Protein AF-A0A6J6X4W4-F1 (afdb_monomer_lite)

Radius of gyration: 14.03 Å; chains: 1; bounding box: 28×36×34 Å

pLDDT: mean 93.49, std 5.65, range [65.25, 97.88]

Sequence (66 aa):
MPKSFDLLTKLRAAGVAATISGAGPSLLVLHTGNKSERDEIVRVAGAGFTPHDLEISATGAELTSA

Foldseek 3Di:
DVLQVVLQVVCVVVVWQKDADDVDPDIDTDDPDDPVVVVVSDVSSPPVDDDDDDDDPPDDDDDDDD

Secondary structure (DSSP, 8-state):
-HHHHHHHHHHHHTT-EEEE-TTSS-EEEE----HHHHHHHHHHH-TTS--------SS---PPP-

InterPro domains:
  IPR036554 GHMP kinase, C-terminal domain superfamily [G3DSA:3.30.70.890] (1-60)
  IPR036554 GHMP kinase, C-terminal domain superfamily [SSF55060] (2-38)

Structure (mmCIF, N/CA/C/O backbone):
data_AF-A0A6J6X4W4-F1
#
_entry.id   AF-A0A6J6X4W4-F1
#
loop_
_atom_site.group_PDB
_atom_site.id
_atom_site.type_symbol
_atom_site.label_atom_id
_atom_site.label_alt_id
_atom_site.label_comp_id
_atom_site.label_asym_id
_atom_site.label_entity_id
_atom_site.label_seq_id
_atom_site.pdbx_PDB_ins_code
_atom_site.Cartn_x
_atom_site.Cartn_y
_atom_site.Cartn_z
_atom_site.occupancy
_atom_site.B_iso_or_equiv
_atom_site.auth_seq_id
_atom_site.auth_comp_id
_atom_site.auth_asym_id
_atom_site.auth_atom_id
_atom_site.pdbx_PDB_model_num
ATOM 1 N N . MET A 1 1 ? 14.132 -6.135 -0.080 1.00 65.25 1 MET A N 1
ATOM 2 C CA . MET A 1 1 ? 12.795 -6.351 0.520 1.00 65.25 1 MET A CA 1
ATOM 3 C C . MET A 1 1 ? 11.953 -7.243 -0.392 1.00 65.25 1 MET A C 1
ATOM 5 O O . MET A 1 1 ? 11.224 -6.716 -1.224 1.00 65.25 1 MET A O 1
ATOM 9 N N . PRO A 1 2 ? 12.047 -8.575 -0.279 1.00 89.12 2 PRO A N 1
ATOM 10 C CA . PRO A 1 2 ? 11.277 -9.468 -1.150 1.00 89.12 2 PRO A CA 1
ATOM 11 C C . PRO A 1 2 ? 9.761 -9.300 -0.963 1.00 89.12 2 PRO A C 1
ATOM 13 O O . PRO A 1 2 ? 9.050 -9.020 -1.917 1.00 89.12 2 PRO A O 1
ATOM 16 N N . LYS A 1 3 ? 9.284 -9.290 0.292 1.00 94.38 3 LYS A N 1
ATOM 17 C CA . LYS A 1 3 ? 7.846 -9.256 0.620 1.00 94.38 3 LYS A CA 1
ATOM 18 C C . LYS A 1 3 ? 7.085 -8.056 0.037 1.00 94.38 3 LYS A C 1
ATOM 20 O O . LYS A 1 3 ? 6.012 -8.241 -0.528 1.00 94.38 3 LYS A O 1
ATOM 25 N N . SER A 1 4 ? 7.619 -6.836 0.162 1.00 96.31 4 SER A N 1
ATOM 26 C CA . SER A 1 4 ? 6.961 -5.639 -0.389 1.00 96.31 4 SER A CA 1
ATOM 27 C C . SER A 1 4 ? 6.945 -5.652 -1.917 1.00 96.31 4 SER A C 1
ATOM 29 O O . SER A 1 4 ? 5.970 -5.216 -2.518 1.00 96.31 4 SER A O 1
ATOM 31 N N . PHE A 1 5 ? 7.997 -6.177 -2.552 1.00 96.81 5 PHE A N 1
ATOM 32 C CA . PHE A 1 5 ? 8.063 -6.292 -4.008 1.00 96.81 5 PHE A CA 1
ATOM 33 C C . PHE A 1 5 ? 7.126 -7.386 -4.546 1.00 96.81 5 PHE A C 1
ATOM 35 O O . PHE A 1 5 ? 6.462 -7.186 -5.564 1.00 96.81 5 PHE A O 1
ATOM 42 N N . ASP A 1 6 ? 6.994 -8.504 -3.829 1.00 96.81 6 ASP A N 1
ATOM 43 C CA . ASP A 1 6 ? 6.038 -9.565 -4.157 1.00 96.81 6 ASP A CA 1
ATOM 44 C C . ASP A 1 6 ? 4.598 -9.045 -4.081 1.00 96.81 6 ASP A C 1
ATOM 46 O O . ASP A 1 6 ? 3.799 -9.275 -4.990 1.00 96.81 6 ASP A O 1
ATOM 50 N N . LEU A 1 7 ? 4.264 -8.302 -3.019 1.00 97.06 7 LEU A N 1
ATOM 51 C CA . LEU A 1 7 ? 2.946 -7.686 -2.881 1.00 97.06 7 LEU A CA 1
ATOM 52 C C . LEU A 1 7 ? 2.707 -6.614 -3.954 1.00 97.06 7 LEU A C 1
ATOM 54 O O . LEU A 1 7 ? 1.642 -6.605 -4.566 1.00 97.06 7 LEU A O 1
ATOM 58 N N . LEU A 1 8 ? 3.701 -5.767 -4.244 1.00 97.62 8 LEU A N 1
ATOM 59 C CA . LEU A 1 8 ? 3.628 -4.783 -5.329 1.00 97.62 8 LEU A CA 1
ATOM 60 C C . LEU A 1 8 ? 3.275 -5.450 -6.661 1.00 97.62 8 LEU A C 1
ATOM 62 O O . LEU A 1 8 ? 2.395 -4.982 -7.380 1.00 97.62 8 LEU A O 1
ATOM 66 N N . THR A 1 9 ? 3.967 -6.545 -6.975 1.00 97.69 9 THR A N 1
ATOM 67 C CA . THR A 1 9 ? 3.777 -7.297 -8.217 1.00 97.69 9 THR A CA 1
ATOM 68 C C . THR A 1 9 ? 2.367 -7.879 -8.290 1.00 97.69 9 THR A C 1
ATOM 70 O O . THR A 1 9 ? 1.704 -7.737 -9.314 1.00 97.69 9 THR A O 1
ATOM 73 N N . LYS A 1 10 ? 1.866 -8.459 -7.190 1.00 96.88 10 LYS A N 1
ATOM 74 C CA . LYS A 1 10 ? 0.494 -8.990 -7.105 1.00 96.88 10 LYS A CA 1
ATOM 75 C C . LYS A 1 10 ? -0.567 -7.906 -7.295 1.00 96.88 10 LYS A C 1
ATOM 77 O O . LYS A 1 10 ? -1.489 -8.100 -8.079 1.00 96.88 10 LYS A O 1
ATOM 82 N N . LEU A 1 11 ? -0.427 -6.768 -6.613 1.00 96.81 11 LEU A N 1
ATOM 83 C CA . LEU A 1 11 ? -1.378 -5.657 -6.714 1.00 96.81 11 LEU A CA 1
ATOM 84 C C . 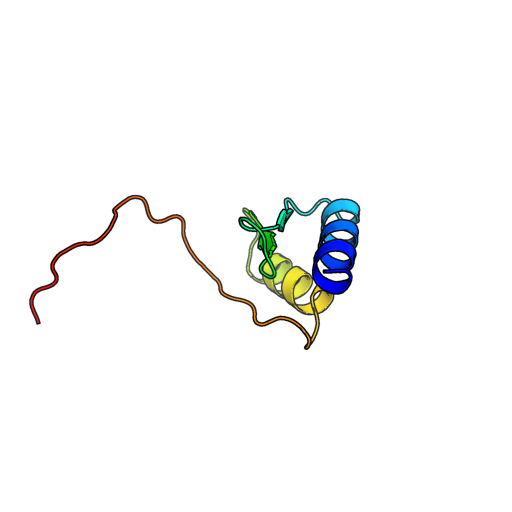LEU A 1 11 ? -1.409 -5.080 -8.134 1.00 96.81 11 LEU A C 1
ATOM 86 O O . LEU A 1 11 ? -2.481 -4.927 -8.713 1.00 96.81 11 LEU A O 1
ATOM 90 N N . ARG A 1 12 ? -0.239 -4.842 -8.741 1.00 97.44 12 ARG A N 1
ATOM 91 C CA . ARG A 1 12 ? -0.159 -4.338 -10.120 1.00 97.44 12 ARG A CA 1
ATOM 92 C C . ARG A 1 12 ? -0.715 -5.328 -11.143 1.00 97.44 12 ARG A C 1
ATOM 94 O O . ARG A 1 12 ? -1.371 -4.900 -12.085 1.00 97.44 12 ARG A O 1
ATOM 101 N N . ALA A 1 13 ? -0.510 -6.632 -10.946 1.00 97.06 13 ALA A N 1
ATOM 102 C CA . ALA A 1 13 ? -1.110 -7.662 -11.797 1.00 97.06 13 ALA A CA 1
ATOM 103 C C . ALA A 1 13 ? -2.649 -7.680 -11.715 1.00 97.06 13 ALA A C 1
ATOM 105 O O . ALA A 1 13 ? -3.304 -8.028 -12.693 1.00 97.06 13 ALA A O 1
ATOM 106 N N . ALA A 1 14 ? -3.223 -7.262 -10.583 1.00 94.12 14 ALA A N 1
ATOM 107 C CA . ALA A 1 14 ? -4.664 -7.093 -10.395 1.00 94.12 14 ALA A CA 1
ATOM 108 C C . ALA A 1 14 ? -5.200 -5.730 -10.890 1.00 94.12 14 ALA A C 1
ATOM 110 O O . ALA A 1 14 ? -6.368 -5.423 -10.678 1.00 94.12 14 ALA A O 1
ATOM 111 N N . GLY A 1 15 ? -4.366 -4.899 -11.528 1.00 93.69 15 GLY A N 1
ATOM 112 C CA . GLY A 1 15 ? -4.758 -3.573 -12.019 1.00 93.69 15 GLY A CA 1
ATOM 113 C C . GLY A 1 15 ? -4.783 -2.475 -10.949 1.00 93.69 15 GLY A C 1
ATOM 114 O O . GLY A 1 15 ? -5.198 -1.356 -11.236 1.00 93.69 15 GLY A O 1
ATOM 115 N N . VAL A 1 16 ? -4.311 -2.759 -9.732 1.00 95.75 16 VAL A N 1
ATOM 116 C CA . VAL A 1 16 ? -4.270 -1.784 -8.635 1.00 95.75 16 VAL A CA 1
ATOM 117 C C . VAL A 1 16 ? -3.047 -0.873 -8.781 1.00 95.75 16 VAL A C 1
ATOM 119 O O . VAL A 1 16 ? -1.907 -1.339 -8.898 1.00 95.75 16 VAL A O 1
ATOM 122 N N . ALA A 1 17 ? -3.265 0.444 -8.726 1.00 96.81 17 ALA A N 1
ATOM 123 C CA . ALA A 1 17 ? -2.204 1.446 -8.798 1.00 96.81 17 ALA A CA 1
ATOM 124 C C . ALA A 1 17 ? -1.394 1.497 -7.488 1.00 96.81 17 ALA A C 1
ATOM 126 O O . ALA A 1 17 ? -1.686 2.263 -6.572 1.00 96.81 17 ALA A O 1
ATOM 127 N N . ALA A 1 18 ? -0.356 0.663 -7.408 1.00 97.62 18 ALA A N 1
ATOM 128 C CA . ALA A 1 18 ? 0.527 0.541 -6.249 1.00 97.62 18 ALA A CA 1
ATOM 129 C C . ALA A 1 18 ? 1.971 0.973 -6.559 1.00 97.62 18 ALA A C 1
ATOM 131 O O . ALA A 1 18 ? 2.455 0.806 -7.681 1.00 97.62 18 ALA A O 1
ATOM 132 N N . THR A 1 19 ? 2.698 1.463 -5.555 1.00 97.88 19 THR A N 1
ATOM 133 C CA . THR A 1 19 ? 4.150 1.704 -5.587 1.00 97.88 19 THR A CA 1
ATOM 134 C C . THR A 1 19 ? 4.794 1.380 -4.240 1.00 97.88 19 THR A C 1
ATOM 136 O O . THR A 1 19 ? 4.120 1.351 -3.214 1.00 97.88 19 THR A O 1
ATOM 139 N N . ILE A 1 20 ? 6.111 1.165 -4.224 1.00 97.81 20 ILE A N 1
ATOM 140 C CA . ILE A 1 20 ? 6.882 1.267 -2.980 1.00 97.81 20 ILE A CA 1
ATOM 141 C C . ILE A 1 20 ? 6.940 2.747 -2.586 1.00 97.81 20 ILE A C 1
ATOM 143 O O . ILE A 1 20 ? 7.217 3.599 -3.432 1.00 97.81 20 ILE A O 1
ATOM 147 N N . SER A 1 21 ? 6.659 3.049 -1.320 1.00 97.06 21 SER A N 1
ATOM 148 C CA . SER A 1 21 ? 6.786 4.400 -0.771 1.00 97.06 21 SER A CA 1
ATOM 149 C C . SER A 1 21 ? 8.243 4.663 -0.379 1.00 97.06 21 SER A C 1
ATOM 151 O O . SER A 1 21 ? 8.775 4.014 0.525 1.00 97.06 21 SER A O 1
ATOM 153 N N . GLY A 1 22 ? 8.910 5.585 -1.081 1.00 96.38 22 GLY A N 1
ATOM 154 C CA . GLY A 1 22 ? 10.326 5.900 -0.868 1.00 96.38 22 GLY A CA 1
ATOM 155 C C . GLY A 1 22 ? 11.234 4.680 -1.068 1.00 96.38 22 GLY A C 1
ATOM 156 O O . GLY A 1 22 ? 11.160 4.002 -2.090 1.00 96.38 22 GLY A O 1
ATOM 157 N N . ALA A 1 23 ? 12.074 4.381 -0.073 1.00 95.31 23 ALA A N 1
ATOM 158 C CA . ALA A 1 23 ? 12.910 3.173 -0.048 1.00 95.31 23 ALA A CA 1
ATOM 159 C C . ALA A 1 23 ? 12.180 1.928 0.513 1.00 95.31 23 ALA A C 1
ATOM 161 O O . ALA A 1 23 ? 12.752 0.836 0.542 1.00 95.31 23 ALA A O 1
ATOM 162 N N . GLY A 1 24 ? 10.919 2.080 0.940 1.00 94.56 24 GLY A N 1
ATOM 163 C CA . GLY A 1 24 ? 10.116 1.068 1.626 1.00 94.56 24 GLY A CA 1
ATOM 164 C C . GLY A 1 24 ? 10.426 0.924 3.123 1.00 94.56 24 GLY A C 1
ATOM 165 O O . GLY A 1 24 ? 11.202 1.707 3.671 1.00 94.56 24 GLY A O 1
ATOM 166 N N . PRO A 1 25 ? 9.793 -0.047 3.816 1.00 96.06 25 PRO A N 1
ATOM 167 C CA . PRO A 1 25 ? 9.062 -1.208 3.283 1.00 96.06 25 PRO A CA 1
ATOM 168 C C . PRO A 1 25 ? 7.594 -0.978 2.916 1.00 96.06 25 PRO A C 1
ATOM 170 O O . PRO A 1 25 ? 6.957 -1.899 2.397 1.00 96.06 25 PRO A O 1
ATOM 173 N N . SER A 1 26 ? 7.065 0.217 3.167 1.00 97.00 26 SER A N 1
ATOM 174 C CA . SER A 1 26 ? 5.664 0.546 2.913 1.00 97.00 26 SER A CA 1
ATOM 175 C C . SER A 1 26 ? 5.321 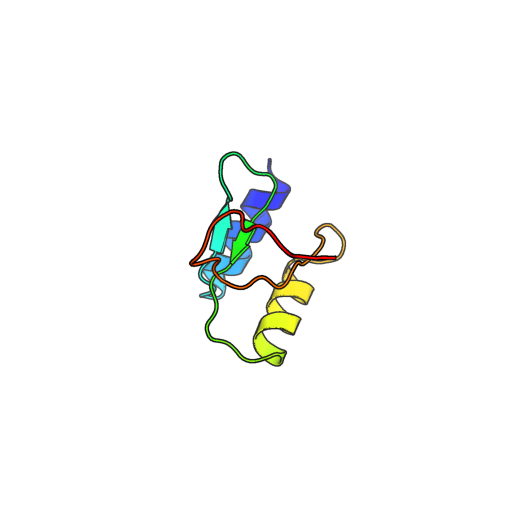0.538 1.424 1.00 97.00 26 SER A C 1
ATOM 177 O O . SER A 1 26 ? 6.122 0.952 0.581 1.00 97.00 26 SER A O 1
ATOM 179 N N . LEU A 1 27 ? 4.096 0.115 1.112 1.00 97.44 27 LEU A N 1
ATOM 180 C CA . LEU A 1 27 ? 3.474 0.350 -0.185 1.00 97.44 27 LEU A CA 1
ATOM 181 C C . LEU A 1 27 ? 2.483 1.503 -0.077 1.00 97.44 27 LEU A C 1
ATOM 183 O O . LEU A 1 27 ? 1.774 1.619 0.919 1.00 97.44 27 LEU A O 1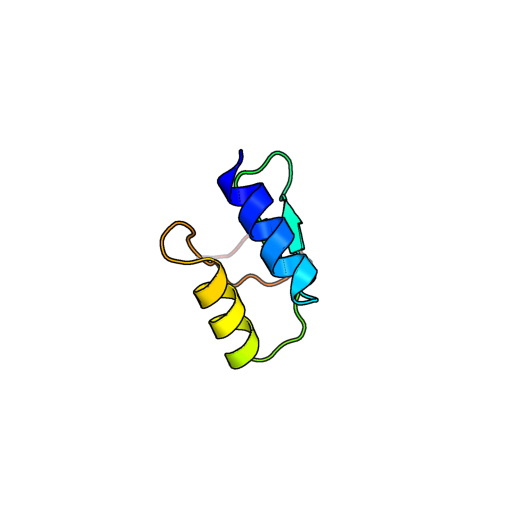
ATOM 187 N N . LEU A 1 28 ? 2.426 2.319 -1.123 1.00 97.75 28 LEU A N 1
ATOM 188 C CA . LEU A 1 28 ? 1.364 3.288 -1.343 1.00 97.75 28 LEU A CA 1
ATOM 189 C C . LEU A 1 28 ? 0.458 2.750 -2.449 1.00 97.75 28 LEU A C 1
ATOM 191 O O . LEU A 1 28 ? 0.947 2.384 -3.519 1.00 97.75 28 LEU A O 1
ATOM 195 N N . VAL A 1 29 ? -0.844 2.714 -2.185 1.00 97.44 29 VAL A N 1
ATOM 196 C CA . VAL A 1 29 ? -1.879 2.382 -3.166 1.00 97.44 29 VAL A CA 1
ATOM 197 C C . VAL A 1 29 ? -2.766 3.604 -3.345 1.00 97.44 29 VAL A C 1
ATOM 199 O O . VAL A 1 29 ? -3.265 4.143 -2.363 1.00 97.44 2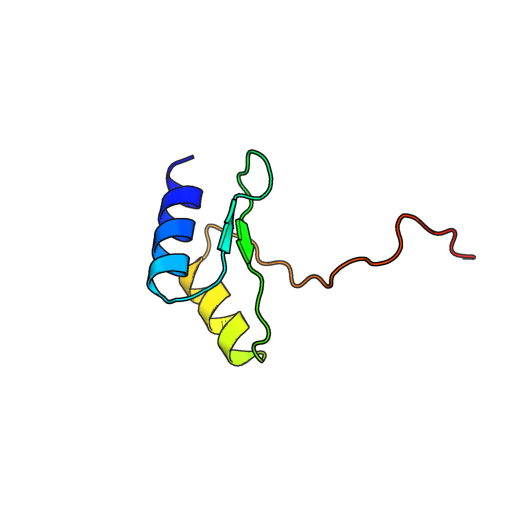9 VAL A O 1
ATOM 202 N N . LEU A 1 30 ? -2.955 4.034 -4.590 1.00 96.06 30 LEU A N 1
ATOM 203 C CA . LEU A 1 30 ? -3.926 5.065 -4.941 1.00 96.06 30 LEU A CA 1
ATOM 204 C C . LEU A 1 30 ? -5.154 4.371 -5.522 1.00 96.06 30 LEU A C 1
ATOM 206 O O . LEU A 1 30 ? -5.045 3.658 -6.517 1.00 96.06 30 LEU A O 1
ATOM 210 N N . HIS A 1 31 ? -6.315 4.575 -4.911 1.00 93.31 31 HIS A N 1
ATOM 211 C CA . HIS A 1 31 ? -7.579 4.054 -5.418 1.00 93.31 31 HIS A CA 1
ATOM 212 C C . HIS A 1 31 ? -8.649 5.144 -5.381 1.00 93.31 31 HIS A C 1
ATOM 214 O O . HIS A 1 31 ? -8.642 6.013 -4.514 1.00 93.31 31 HIS A O 1
ATOM 220 N N . THR A 1 32 ? -9.592 5.077 -6.317 1.00 90.31 32 THR A N 1
ATOM 221 C CA . THR A 1 32 ? -10.852 5.844 -6.281 1.00 90.31 32 THR A CA 1
ATOM 222 C C . THR A 1 32 ? -12.024 4.968 -5.824 1.00 90.31 32 THR A C 1
ATOM 224 O O . THR A 1 32 ? -13.182 5.370 -5.906 1.00 90.31 32 THR A O 1
ATOM 227 N N . GLY A 1 33 ? -11.710 3.740 -5.401 1.00 79.69 33 GLY A N 1
ATOM 228 C CA . GLY A 1 33 ? -12.644 2.694 -5.022 1.00 79.69 33 GLY A CA 1
ATOM 229 C C . GLY A 1 33 ? -13.452 2.955 -3.764 1.00 79.69 33 GLY A C 1
ATOM 230 O O . GLY A 1 33 ? -13.062 3.727 -2.890 1.00 79.69 33 GLY A O 1
ATOM 231 N N . ASN A 1 34 ? -14.560 2.226 -3.649 1.00 87.38 34 ASN A N 1
ATOM 232 C CA 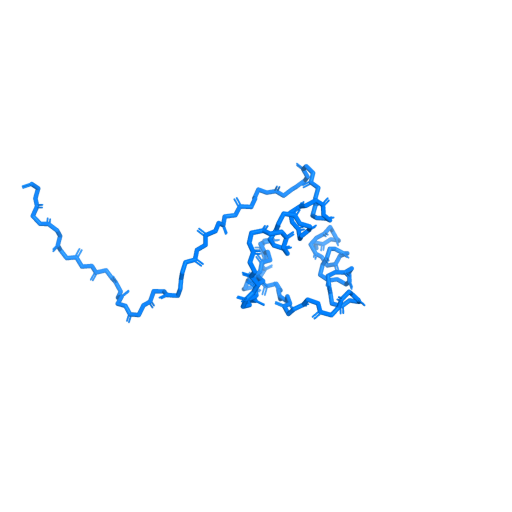. ASN A 1 34 ? -15.367 2.169 -2.435 1.00 87.38 34 ASN A CA 1
ATOM 233 C C . ASN A 1 34 ? -14.753 1.205 -1.395 1.00 87.38 34 ASN A C 1
ATOM 235 O O . ASN A 1 34 ? -13.745 0.541 -1.640 1.00 87.38 34 ASN A O 1
ATOM 239 N N . LYS A 1 35 ? -15.394 1.090 -0.224 1.00 89.62 35 LYS A N 1
ATOM 240 C CA . LYS A 1 35 ? -14.927 0.236 0.879 1.00 89.62 35 LYS A CA 1
ATOM 241 C C . LYS A 1 35 ? -14.646 -1.220 0.470 1.00 89.62 35 LYS A C 1
ATOM 243 O O . LYS A 1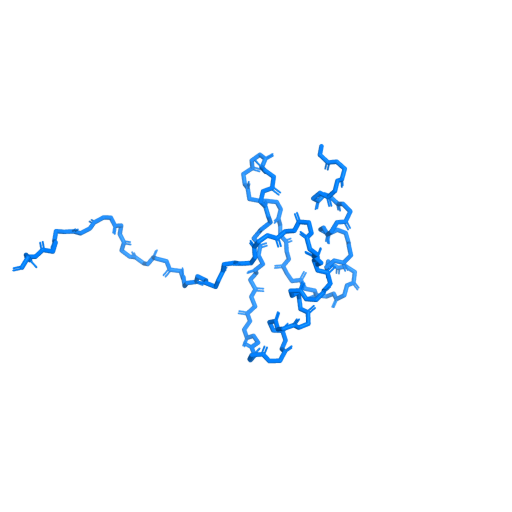 35 ? -13.698 -1.799 0.985 1.00 89.62 35 LYS A O 1
ATOM 248 N N . SER A 1 36 ? -15.413 -1.787 -0.464 1.00 92.56 36 SER A N 1
ATOM 249 C CA . SER A 1 36 ? -15.225 -3.171 -0.918 1.00 92.56 36 SER A CA 1
ATOM 250 C C . SER A 1 36 ? -13.899 -3.370 -1.653 1.00 92.56 36 SER A C 1
ATOM 252 O O . SER A 1 36 ? -13.237 -4.381 -1.442 1.00 92.56 36 SER A O 1
ATOM 254 N N . GLU A 1 37 ? -13.501 -2.415 -2.499 1.00 91.25 37 GLU A N 1
ATOM 255 C CA . GLU A 1 37 ? -12.214 -2.467 -3.206 1.00 91.25 37 GLU A CA 1
ATOM 256 C C . GLU A 1 37 ? -11.054 -2.356 -2.212 1.00 91.25 37 GLU A C 1
ATOM 258 O O . GLU A 1 37 ? -10.110 -3.147 -2.249 1.00 91.25 37 GLU A O 1
ATOM 263 N N . ARG A 1 38 ? -11.174 -1.432 -1.249 1.00 93.44 38 ARG A N 1
ATOM 264 C CA . ARG A 1 38 ? -10.225 -1.319 -0.139 1.00 93.44 38 ARG A CA 1
ATOM 265 C C . ARG A 1 38 ? -10.095 -2.641 0.622 1.00 93.44 38 ARG A C 1
ATOM 267 O O . ARG A 1 38 ? -8.978 -3.065 0.908 1.00 93.44 38 ARG A O 1
ATOM 274 N N . ASP A 1 39 ? -11.209 -3.288 0.966 1.00 95.12 39 ASP A N 1
ATOM 275 C CA . ASP A 1 39 ? -11.195 -4.497 1.800 1.00 95.12 39 ASP A CA 1
ATOM 276 C C . ASP A 1 39 ? -10.518 -5.658 1.052 1.00 95.12 39 ASP A C 1
ATOM 278 O O . ASP A 1 39 ? -9.785 -6.454 1.646 1.00 95.12 39 ASP A O 1
ATOM 282 N N . GLU A 1 40 ? -10.677 -5.714 -0.272 1.00 94.38 40 GLU A N 1
ATOM 283 C CA . GLU A 1 40 ? -9.969 -6.664 -1.123 1.00 94.38 40 GLU A CA 1
ATOM 284 C C . GLU A 1 40 ? -8.457 -6.398 -1.187 1.00 94.38 40 GLU A C 1
ATOM 286 O O . GLU A 1 40 ? -7.674 -7.338 -1.027 1.00 94.38 40 GLU A O 1
ATOM 291 N N . ILE A 1 41 ? -8.027 -5.141 -1.339 1.00 94.88 41 ILE A N 1
ATOM 292 C CA . ILE A 1 41 ? -6.602 -4.766 -1.313 1.00 94.88 41 ILE A CA 1
ATOM 293 C C . ILE A 1 41 ? -5.957 -5.197 0.012 1.00 94.88 41 ILE A C 1
ATOM 295 O O . ILE A 1 41 ? -4.894 -5.826 0.017 1.00 94.88 41 ILE A O 1
ATOM 299 N N . VAL A 1 42 ? -6.621 -4.919 1.140 1.00 95.31 42 VAL A N 1
ATOM 300 C CA . VAL A 1 42 ? -6.154 -5.315 2.478 1.00 95.31 42 VAL A CA 1
ATOM 301 C C . VAL A 1 42 ? -6.073 -6.837 2.607 1.00 95.31 42 VAL A C 1
ATOM 303 O O . VAL A 1 42 ? -5.078 -7.372 3.104 1.00 95.31 42 VAL A O 1
ATOM 306 N N . ARG A 1 43 ? -7.083 -7.556 2.109 1.00 94.94 43 ARG A N 1
ATOM 307 C CA . ARG A 1 43 ? -7.104 -9.023 2.101 1.00 94.94 43 ARG A CA 1
ATOM 308 C C . ARG A 1 43 ? -5.936 -9.608 1.303 1.00 94.94 43 ARG A C 1
ATOM 310 O O . ARG A 1 43 ? -5.335 -10.583 1.750 1.00 94.94 43 ARG A O 1
ATOM 317 N N . VAL A 1 44 ? -5.599 -9.028 0.148 1.00 94.50 44 VAL A N 1
ATOM 318 C CA . VAL A 1 44 ? -4.462 -9.457 -0.689 1.00 94.50 44 VAL A CA 1
ATOM 319 C C . VAL A 1 44 ? -3.120 -9.185 -0.005 1.00 94.50 44 VAL A C 1
ATOM 321 O O . VAL A 1 44 ? -2.204 -10.003 -0.121 1.00 94.50 44 VAL A O 1
ATOM 324 N N . ALA A 1 45 ? -2.997 -8.072 0.725 1.00 93.19 45 ALA A N 1
ATOM 325 C CA . ALA A 1 45 ? -1.796 -7.754 1.494 1.00 93.19 45 ALA A CA 1
ATOM 326 C C . ALA A 1 45 ? -1.532 -8.775 2.615 1.00 93.19 45 ALA A C 1
ATOM 328 O O . ALA A 1 45 ? -0.389 -9.193 2.826 1.00 93.19 45 ALA A O 1
ATOM 329 N N . GLY A 1 46 ? -2.595 -9.229 3.284 1.00 92.50 46 GLY A N 1
ATOM 330 C CA . GLY A 1 46 ? -2.534 -10.235 4.341 1.00 92.50 46 GLY A CA 1
ATOM 331 C C . GLY A 1 46 ? -1.899 -9.725 5.642 1.00 92.50 46 GLY A C 1
ATOM 332 O O . GLY A 1 46 ? -1.478 -8.578 5.758 1.00 92.50 46 GLY A O 1
ATOM 333 N N . ALA A 1 47 ? -1.794 -10.607 6.642 1.00 91.88 47 ALA A N 1
ATOM 334 C CA . ALA A 1 47 ? -1.398 -10.251 8.014 1.00 91.88 47 ALA A CA 1
ATOM 335 C C . ALA A 1 47 ? 0.044 -9.716 8.175 1.00 91.88 47 ALA A C 1
ATOM 337 O O . ALA A 1 47 ? 0.428 -9.294 9.261 1.00 91.88 47 ALA A O 1
ATOM 338 N N . GLY A 1 48 ? 0.861 -9.752 7.117 1.00 92.88 48 GLY A N 1
ATOM 339 C CA . GLY A 1 48 ? 2.223 -9.211 7.127 1.00 92.88 48 GLY A CA 1
ATOM 340 C C . GLY A 1 48 ? 2.301 -7.694 6.942 1.00 92.88 48 GLY A C 1
ATOM 341 O O . GLY A 1 48 ? 3.400 -7.146 7.016 1.00 92.88 48 GLY A O 1
ATOM 342 N N . PHE A 1 49 ? 1.171 -7.032 6.681 1.00 95.88 49 PHE A N 1
ATOM 343 C CA . PHE A 1 49 ? 1.083 -5.595 6.445 1.00 95.88 49 PHE A CA 1
ATOM 344 C C . PHE A 1 49 ? -0.023 -4.973 7.299 1.00 95.88 49 PHE A C 1
ATOM 346 O O . PHE A 1 49 ? -1.092 -5.555 7.469 1.00 95.88 49 PHE A O 1
ATOM 353 N N . THR A 1 50 ? 0.228 -3.760 7.792 1.00 96.88 50 THR A N 1
ATOM 354 C CA . THR A 1 50 ? -0.764 -2.960 8.519 1.00 96.88 50 THR A CA 1
ATOM 355 C C . THR A 1 50 ? -1.351 -1.908 7.576 1.00 96.88 50 THR A C 1
ATOM 357 O O . THR A 1 50 ? -0.617 -1.003 7.161 1.00 96.88 50 THR A O 1
ATOM 360 N N . PRO A 1 51 ? -2.640 -2.000 7.212 1.00 95.69 51 PRO A N 1
ATOM 361 C CA . PRO A 1 51 ? -3.272 -1.023 6.337 1.00 95.69 51 PRO A CA 1
ATOM 362 C C . PRO A 1 51 ? -3.537 0.292 7.076 1.00 95.69 51 PRO A C 1
ATOM 364 O O . PRO A 1 51 ? -3.924 0.289 8.242 1.00 95.69 51 PRO A O 1
ATOM 367 N N . HIS A 1 52 ? -3.347 1.406 6.373 1.00 96.19 52 HIS A N 1
ATOM 368 C CA . HIS A 1 52 ? -3.695 2.744 6.843 1.00 96.19 52 HIS A CA 1
ATOM 369 C C . HIS A 1 52 ? -4.483 3.437 5.734 1.00 96.19 52 HIS A C 1
ATOM 371 O O . HIS A 1 52 ? -3.946 3.633 4.643 1.00 96.19 52 HIS A O 1
ATOM 377 N N . ASP A 1 53 ? -5.739 3.785 6.010 1.00 94.19 53 ASP A N 1
ATOM 378 C CA . ASP A 1 53 ? -6.519 4.623 5.101 1.00 94.19 53 ASP A CA 1
ATOM 379 C C . ASP A 1 53 ? -6.104 6.072 5.330 1.00 94.19 53 ASP A C 1
ATOM 381 O O . ASP A 1 53 ? -6.197 6.577 6.450 1.00 94.19 53 ASP A O 1
ATOM 385 N N . LEU A 1 54 ? -5.617 6.725 4.281 1.00 94.50 54 LEU A N 1
ATOM 386 C CA . LEU A 1 54 ? -5.127 8.094 4.335 1.00 94.50 54 LEU A CA 1
ATOM 387 C C . LEU A 1 54 ? -5.723 8.892 3.181 1.00 94.50 54 LEU A C 1
ATOM 389 O O . LEU A 1 54 ? -5.887 8.374 2.075 1.00 94.50 54 LEU A O 1
ATOM 393 N N . GLU A 1 55 ? -5.990 10.166 3.436 1.00 91.94 55 GLU A N 1
ATOM 394 C CA . GLU A 1 55 ? -6.270 11.145 2.391 1.00 91.94 55 GLU A CA 1
ATOM 395 C C . GLU A 1 55 ? -4.972 11.818 1.922 1.00 91.94 55 GLU A C 1
ATOM 397 O O . GLU A 1 55 ? -3.918 11.718 2.559 1.00 91.94 55 GLU A O 1
ATOM 402 N N . ILE A 1 56 ? -5.042 12.524 0.794 1.00 92.62 56 ILE A N 1
ATOM 403 C CA . ILE A 1 56 ? -3.933 13.359 0.336 1.00 92.62 56 ILE A CA 1
ATOM 404 C C . ILE A 1 56 ? -3.933 14.654 1.150 1.00 92.62 56 ILE A C 1
ATOM 406 O O . ILE A 1 56 ? -4.841 15.472 1.026 1.00 92.62 56 ILE A O 1
ATOM 410 N N . SER A 1 57 ? -2.890 14.855 1.956 1.00 94.00 57 SER A N 1
ATOM 411 C CA . SER A 1 57 ? -2.695 16.104 2.698 1.00 94.00 57 SER A CA 1
ATOM 412 C C . SER A 1 57 ? -2.396 17.244 1.725 1.00 94.00 57 SER A C 1
ATOM 414 O O . SER A 1 57 ? -1.318 17.291 1.131 1.00 94.00 57 SER A O 1
ATOM 416 N N . ALA A 1 58 ? -3.352 18.154 1.540 1.00 94.88 58 ALA A N 1
ATOM 417 C CA . ALA A 1 58 ? -3.162 19.355 0.724 1.00 94.88 58 ALA A CA 1
ATOM 418 C C . ALA A 1 58 ? -2.432 20.462 1.496 1.00 94.88 58 ALA A C 1
ATOM 420 O O . ALA A 1 58 ? -1.715 21.273 0.909 1.00 94.88 58 ALA A O 1
ATOM 421 N N . THR A 1 59 ? -2.607 20.477 2.815 1.00 90.94 59 THR A N 1
ATOM 422 C CA . THR A 1 59 ? -1.921 21.379 3.730 1.00 90.94 59 THR A CA 1
ATOM 423 C C . THR A 1 59 ? -0.887 20.598 4.536 1.00 90.94 59 THR A C 1
ATOM 425 O O . THR A 1 59 ? -1.003 19.386 4.729 1.00 90.94 59 THR A O 1
ATOM 428 N N . GLY A 1 60 ? 0.215 21.262 4.882 1.00 91.75 60 GLY A N 1
ATOM 429 C CA . GLY A 1 60 ? 1.292 20.668 5.668 1.00 91.75 60 GLY A CA 1
ATOM 430 C C . GLY A 1 60 ? 0.950 20.658 7.157 1.00 91.75 60 GLY A C 1
ATOM 431 O O . GLY A 1 60 ? -0.178 20.396 7.555 1.00 91.75 60 GLY A O 1
ATOM 432 N N . ALA A 1 61 ? 1.933 20.967 7.999 1.00 93.50 61 ALA A N 1
ATOM 433 C CA . ALA A 1 61 ? 1.668 21.173 9.417 1.00 93.50 61 ALA A CA 1
ATOM 434 C C . ALA A 1 61 ? 0.877 22.474 9.645 1.00 93.50 61 ALA A C 1
ATOM 436 O O . ALA A 1 61 ? 1.219 23.516 9.083 1.00 93.50 61 ALA A O 1
ATOM 437 N N . GLU A 1 62 ? -0.126 22.416 10.520 1.00 93.69 62 GLU A N 1
ATOM 438 C CA . GLU A 1 62 ? -0.929 23.564 10.945 1.00 93.69 62 GLU A CA 1
ATOM 439 C C . GLU A 1 62 ? -0.956 23.668 12.475 1.00 93.69 62 GLU A C 1
ATOM 441 O O . GLU A 1 62 ? -0.788 22.678 13.190 1.00 93.69 62 GLU A O 1
ATOM 446 N N . LEU A 1 63 ? -1.155 24.885 12.985 1.00 94.25 63 LEU A N 1
ATOM 447 C CA . LEU A 1 63 ? -1.345 25.125 14.414 1.00 94.25 63 LEU A CA 1
ATOM 448 C C . LEU A 1 63 ? -2.818 24.918 14.765 1.00 94.25 63 LEU A C 1
ATOM 450 O O . LEU A 1 63 ? -3.679 25.627 14.249 1.00 94.25 63 LEU A O 1
ATOM 454 N N . THR A 1 64 ? -3.101 23.996 15.683 1.00 89.31 64 THR A N 1
ATOM 455 C CA . THR A 1 64 ? -4.446 23.819 16.243 1.00 89.31 64 THR A CA 1
ATOM 456 C C . THR A 1 64 ? -4.494 24.469 17.623 1.00 89.31 64 THR A C 1
ATOM 458 O O . THR A 1 64 ? -3.619 24.216 18.453 1.00 89.31 64 THR A O 1
ATOM 461 N N . SER A 1 65 ? -5.502 25.293 17.910 1.00 85.81 65 SER A N 1
ATOM 462 C CA . SER A 1 65 ? -5.786 25.667 19.301 1.00 85.81 65 SER A CA 1
ATOM 463 C C . SER A 1 65 ? -6.316 24.444 20.053 1.00 85.81 65 SER A C 1
ATOM 465 O O . SER A 1 65 ? -7.117 23.696 19.492 1.00 85.81 65 SER A O 1
ATOM 467 N N . ALA A 1 66 ? -5.839 24.241 21.283 1.00 69.12 66 ALA A N 1
ATOM 468 C CA . ALA A 1 66 ? -6.319 23.198 22.190 1.00 69.12 66 ALA A CA 1
ATOM 469 C C . ALA A 1 66 ? -7.724 23.502 22.728 1.00 69.12 66 ALA A C 1
ATOM 471 O O . ALA A 1 66 ? -8.044 24.706 22.873 1.00 69.12 66 ALA A O 1
#

Organism: NCBI:txid449393